Protein AF-A0A507WGJ6-F1 (afdb_monomer_lite)

Secondary structure (DSSP, 8-state):
--EEEEEESS--TTS---GGGTTS-EEEEEE-PPPP---------HHHHHHHHTTTSPPPS-TT---PPPP--PPPP----

Structure (mmCIF, N/CA/C/O backbone):
data_AF-A0A507WGJ6-F1
#
_entry.id   AF-A0A507WGJ6-F1
#
loop_
_atom_site.group_PDB
_atom_site.id
_atom_site.type_symbol
_atom_site.label_atom_id
_atom_site.label_alt_id
_atom_site.label_comp_id
_atom_site.label_asym_id
_atom_site.label_entity_id
_atom_site.label_seq_id
_atom_site.pdbx_PDB_ins_code
_atom_site.Cartn_x
_atom_site.Cartn_y
_atom_site.Cartn_z
_atom_site.occupancy
_atom_site.B_iso_or_equiv
_atom_site.auth_seq_id
_atom_site.auth_comp_id
_atom_site.auth_asym_id
_atom_site.auth_atom_id
_atom_site.pdbx_PDB_model_num
ATOM 1 N N . MET A 1 1 ? 21.269 3.990 11.311 1.00 60.19 1 MET A N 1
ATOM 2 C CA . MET A 1 1 ? 19.929 3.825 11.909 1.00 60.19 1 MET A CA 1
ATOM 3 C C . MET A 1 1 ? 19.165 5.142 11.791 1.00 60.19 1 MET A C 1
ATOM 5 O O . MET A 1 1 ? 19.526 6.103 12.458 1.00 60.19 1 MET A O 1
ATOM 9 N N . TYR A 1 2 ? 18.190 5.218 10.882 1.00 67.81 2 TYR A N 1
ATOM 10 C CA . TYR A 1 2 ? 17.314 6.381 10.691 1.00 67.81 2 TYR A CA 1
ATOM 11 C C . TYR A 1 2 ? 15.915 6.010 11.186 1.00 67.81 2 TYR A C 1
ATOM 13 O O . TYR A 1 2 ? 15.415 4.935 10.846 1.00 67.81 2 TYR A O 1
ATOM 21 N N . ALA A 1 3 ? 15.308 6.868 12.004 1.00 74.56 3 ALA A N 1
ATOM 22 C CA . ALA A 1 3 ? 13.959 6.660 12.512 1.00 74.56 3 ALA A CA 1
ATOM 23 C C . ALA A 1 3 ? 13.128 7.933 12.338 1.00 74.56 3 ALA A C 1
ATOM 25 O O . ALA A 1 3 ? 13.566 9.019 12.720 1.00 74.56 3 ALA A O 1
ATOM 26 N N . HIS A 1 4 ? 11.928 7.796 11.773 1.00 81.06 4 HIS A N 1
ATOM 27 C CA . HIS A 1 4 ? 10.972 8.890 11.633 1.00 81.06 4 HIS A CA 1
ATOM 28 C C . HIS A 1 4 ? 9.879 8.743 12.691 1.00 81.06 4 HIS A C 1
ATOM 30 O O . HIS A 1 4 ? 9.187 7.729 12.747 1.00 81.06 4 HIS A O 1
ATOM 36 N N . ARG A 1 5 ? 9.680 9.787 13.499 1.00 84.56 5 ARG A N 1
ATOM 37 C CA . ARG A 1 5 ? 8.618 9.863 14.510 1.00 84.56 5 ARG A CA 1
ATOM 38 C C . ARG A 1 5 ? 7.459 10.714 14.006 1.00 84.56 5 ARG A C 1
ATOM 40 O O . ARG A 1 5 ? 7.686 11.831 13.549 1.00 84.56 5 ARG A O 1
ATOM 47 N N . GLN A 1 6 ? 6.233 10.218 14.116 1.00 83.25 6 GLN A N 1
ATOM 48 C CA . GLN A 1 6 ? 5.029 10.966 13.767 1.00 83.25 6 GLN A CA 1
ATOM 49 C C . GLN A 1 6 ? 3.941 10.753 14.818 1.00 83.25 6 GLN A C 1
ATOM 51 O O . GLN A 1 6 ? 3.716 9.637 15.279 1.00 83.25 6 GLN A O 1
ATOM 56 N N . ILE A 1 7 ? 3.281 11.839 15.216 1.00 85.50 7 ILE A N 1
ATOM 57 C CA . ILE A 1 7 ? 2.198 11.821 16.200 1.00 85.50 7 ILE A CA 1
ATOM 58 C C . ILE A 1 7 ? 0.899 12.106 15.461 1.00 85.50 7 ILE A C 1
ATOM 60 O O . ILE A 1 7 ? 0.804 13.108 14.754 1.00 85.50 7 ILE A O 1
ATOM 64 N N . TYR A 1 8 ? -0.087 11.242 15.657 1.00 82.75 8 TYR A N 1
ATOM 65 C CA . TYR A 1 8 ? -1.424 11.394 15.106 1.00 82.75 8 TYR A CA 1
ATOM 66 C C . TYR A 1 8 ? -2.411 11.646 16.240 1.00 82.75 8 TYR A C 1
ATOM 68 O O . TYR A 1 8 ? -2.467 10.867 17.190 1.00 82.75 8 TYR A O 1
ATOM 76 N N . ASP A 1 9 ? -3.200 12.715 16.134 1.00 82.12 9 ASP A N 1
ATOM 77 C CA . ASP A 1 9 ? -4.328 12.949 17.046 1.00 82.12 9 ASP A CA 1
ATOM 78 C C . ASP A 1 9 ? -5.517 12.039 16.702 1.00 82.12 9 ASP A C 1
ATOM 80 O O . ASP A 1 9 ? -6.248 11.615 17.591 1.00 82.12 9 ASP A O 1
ATOM 84 N N . HIS A 1 10 ? -5.670 11.710 15.413 1.00 80.56 10 HIS A N 1
ATOM 85 C CA . HIS A 1 10 ? -6.636 10.748 14.883 1.00 80.56 10 HIS A CA 1
ATOM 86 C C . HIS A 1 10 ? -5.914 9.841 13.889 1.00 80.56 10 HIS A C 1
ATOM 88 O O . HIS A 1 10 ? -5.280 10.328 12.947 1.00 80.56 10 HIS A O 1
ATOM 94 N N . VAL A 1 11 ? -5.973 8.532 14.111 1.00 77.56 11 VAL A N 1
ATOM 95 C CA . VAL A 1 11 ? -5.212 7.567 13.318 1.00 77.56 11 VAL A CA 1
ATOM 96 C C . VAL A 1 11 ? -5.927 7.300 11.993 1.00 77.56 11 VAL A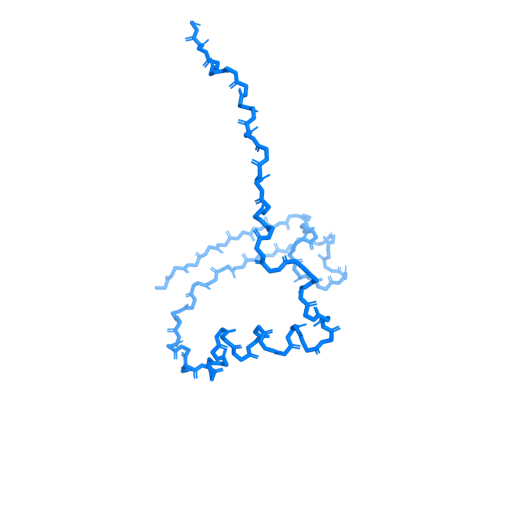 C 1
ATOM 98 O O . VAL A 1 11 ? -7.132 7.063 11.973 1.00 77.56 11 VAL A O 1
ATOM 101 N N . GLN A 1 12 ? -5.190 7.344 10.881 1.00 75.06 12 GLN A N 1
ATOM 102 C CA . GLN A 1 12 ? -5.721 6.961 9.571 1.00 75.06 12 GLN A CA 1
ATOM 103 C C . GLN A 1 12 ? -5.977 5.450 9.522 1.00 75.06 12 GLN A C 1
ATOM 105 O O . GLN A 1 12 ? -5.192 4.681 10.070 1.00 75.06 12 GLN A O 1
ATOM 110 N N . ASP A 1 13 ? -7.010 5.010 8.798 1.00 75.88 13 ASP A N 1
ATOM 111 C CA . ASP A 1 13 ? -7.360 3.581 8.676 1.00 75.88 13 ASP A CA 1
ATOM 112 C C . ASP A 1 13 ? -6.235 2.712 8.078 1.00 75.88 13 ASP A C 1
ATOM 114 O O . ASP A 1 13 ? -6.235 1.493 8.233 1.00 75.88 13 ASP A O 1
ATOM 118 N N . SER A 1 14 ? -5.264 3.334 7.402 1.00 79.00 14 SER A N 1
ATOM 119 C CA . SER A 1 14 ? -4.069 2.683 6.861 1.00 79.00 14 SER A CA 1
ATOM 120 C C . SER A 1 14 ? -3.062 2.253 7.931 1.00 79.00 14 SER A C 1
ATOM 122 O O . SER A 1 14 ? -2.226 1.392 7.659 1.00 79.00 14 SER A O 1
ATOM 124 N N . VAL A 1 15 ? -3.111 2.837 9.132 1.00 79.81 15 VAL A N 1
ATOM 125 C CA . VAL A 1 15 ? -2.195 2.508 10.224 1.00 79.81 15 VAL A CA 1
ATOM 126 C C . VAL A 1 15 ? -2.850 1.437 11.101 1.00 79.81 15 VAL A C 1
ATOM 128 O O . VAL A 1 15 ? -3.871 1.706 11.740 1.00 79.81 15 VAL A O 1
ATOM 131 N N . PRO A 1 16 ? -2.280 0.221 11.172 1.00 80.75 16 PRO A N 1
ATOM 132 C CA . PRO A 1 16 ? -2.854 -0.849 11.969 1.00 80.75 16 PRO A CA 1
ATOM 133 C C . PRO A 1 16 ? -2.693 -0.525 13.456 1.00 80.75 16 PRO A C 1
ATOM 135 O O . PRO A 1 16 ? -1.614 -0.659 14.030 1.00 80.75 16 PRO A O 1
ATOM 138 N N . VAL A 1 17 ? -3.785 -0.1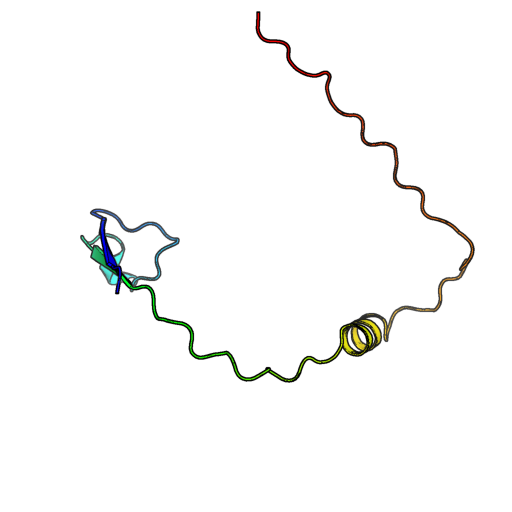05 14.086 1.00 81.88 17 VAL A N 1
ATOM 139 C CA . VAL A 1 17 ? -3.875 0.096 15.535 1.00 81.88 17 VAL A CA 1
ATOM 140 C C . VAL A 1 17 ? -5.055 -0.695 16.099 1.00 81.88 17 VAL A C 1
ATOM 142 O O . VAL A 1 17 ? -6.054 -0.894 15.397 1.00 81.88 17 VAL A O 1
ATOM 145 N N . PRO A 1 18 ? -4.984 -1.147 17.363 1.00 85.38 18 PRO A N 1
ATOM 146 C CA . PRO A 1 18 ? -6.137 -1.716 18.050 1.00 85.38 18 PRO A CA 1
ATOM 147 C C . PRO A 1 18 ? -7.348 -0.778 17.975 1.00 85.38 18 PRO A C 1
ATOM 149 O O . PRO A 1 18 ? -7.200 0.441 18.059 1.00 85.38 18 PRO A O 1
ATOM 152 N N . GLU A 1 19 ? -8.555 -1.334 17.848 1.00 81.94 19 GLU A N 1
ATOM 153 C CA . GLU A 1 19 ? -9.790 -0.555 17.640 1.00 81.94 19 GLU A CA 1
ATOM 154 C C . GLU A 1 19 ? -10.002 0.511 18.725 1.00 81.94 19 GLU A C 1
ATOM 156 O O . GLU A 1 19 ? -10.362 1.653 18.443 1.00 81.94 19 GLU A O 1
ATOM 161 N N . GLN A 1 20 ? -9.654 0.165 19.962 1.00 82.81 20 GLN A N 1
ATOM 162 C CA . GLN A 1 20 ? -9.731 1.037 21.133 1.00 82.81 20 GLN A CA 1
ATOM 163 C C . GLN A 1 20 ? -8.846 2.293 21.012 1.00 82.81 20 GLN A C 1
ATOM 165 O O . GLN A 1 20 ? -9.107 3.288 21.686 1.00 82.81 20 GLN A O 1
ATOM 170 N N . MET A 1 21 ? -7.811 2.261 20.165 1.00 81.25 21 MET A N 1
ATOM 171 C CA . MET A 1 21 ? -6.808 3.318 20.001 1.00 81.25 21 MET A CA 1
ATOM 172 C C . MET A 1 21 ? -7.019 4.188 18.754 1.00 81.25 21 MET A C 1
ATOM 174 O O . MET A 1 21 ? -6.303 5.170 18.591 1.00 81.25 21 MET A O 1
ATOM 178 N N . ARG A 1 22 ? -8.001 3.886 17.891 1.00 78.44 22 ARG A N 1
ATOM 179 C CA . ARG A 1 22 ? -8.235 4.645 16.641 1.00 78.44 22 ARG A CA 1
ATOM 180 C C . ARG A 1 22 ? -8.537 6.129 16.871 1.00 78.44 22 ARG A C 1
ATOM 182 O O . ARG A 1 22 ? -8.104 6.977 16.097 1.00 78.44 22 ARG A O 1
ATOM 189 N N . HIS A 1 23 ? -9.253 6.433 17.953 1.00 81.00 23 HIS A N 1
ATOM 190 C CA . HIS A 1 23 ? -9.650 7.793 18.344 1.00 81.00 23 HIS A CA 1
ATOM 191 C C . HIS A 1 23 ? -8.771 8.378 19.455 1.00 81.00 23 HIS A C 1
ATOM 193 O O . HIS A 1 23 ? -9.161 9.337 20.119 1.00 81.00 23 HIS A O 1
ATOM 199 N N . GLN A 1 24 ? -7.627 7.754 19.724 1.00 79.38 24 GLN A N 1
ATOM 200 C CA . GLN A 1 24 ? -6.686 8.218 20.730 1.00 79.38 24 GLN A CA 1
ATOM 201 C C . GLN A 1 24 ? -5.437 8.749 20.044 1.00 79.38 24 GLN A C 1
ATOM 203 O O . GLN A 1 24 ? -5.107 8.372 18.922 1.00 79.38 24 GLN A O 1
ATOM 208 N N . ARG A 1 25 ? -4.720 9.618 20.750 1.00 82.19 25 ARG A N 1
ATOM 209 C CA . ARG A 1 25 ? -3.440 10.123 20.277 1.00 82.19 25 ARG A CA 1
ATOM 210 C C . ARG A 1 25 ? -2.429 8.977 20.240 1.00 82.19 25 ARG A C 1
ATOM 212 O O . ARG A 1 25 ? -2.121 8.401 21.283 1.00 82.19 25 ARG A O 1
ATOM 219 N N . VAL A 1 26 ? -1.898 8.673 19.058 1.00 82.81 26 VAL A N 1
ATOM 220 C CA . VAL A 1 26 ? -0.934 7.584 18.845 1.00 82.81 26 VAL A CA 1
ATOM 221 C C . VAL A 1 26 ? 0.384 8.138 18.323 1.00 82.81 26 VAL A C 1
ATOM 223 O O . VAL A 1 26 ? 0.427 8.987 17.431 1.00 82.81 26 VAL A O 1
ATOM 226 N N . GLU A 1 27 ? 1.478 7.640 18.890 1.00 84.81 27 GLU A N 1
ATOM 227 C CA . GLU A 1 27 ? 2.832 7.888 18.411 1.00 84.81 27 GLU A CA 1
ATOM 228 C C . GLU A 1 27 ? 3.302 6.702 17.568 1.00 84.81 27 GLU A C 1
ATOM 230 O O . GLU A 1 27 ? 3.322 5.566 18.038 1.00 84.81 27 GLU A O 1
ATOM 235 N N . VAL A 1 28 ? 3.684 6.975 16.321 1.00 82.06 28 VAL A N 1
ATOM 236 C CA . VAL A 1 28 ? 4.189 5.980 15.373 1.00 82.06 28 VAL A CA 1
ATOM 237 C C . VAL A 1 28 ? 5.657 6.277 15.088 1.00 82.06 28 VAL A C 1
ATOM 239 O O . VAL A 1 28 ? 6.021 7.404 14.739 1.00 82.06 28 VAL A O 1
ATOM 242 N N . ILE A 1 29 ? 6.506 5.262 15.241 1.00 84.12 29 ILE A N 1
ATOM 243 C CA . ILE A 1 29 ? 7.942 5.349 14.970 1.00 84.12 29 ILE A CA 1
ATOM 244 C C . ILE A 1 29 ? 8.269 4.371 13.845 1.00 84.12 29 ILE A C 1
ATOM 246 O O . ILE A 1 29 ? 8.178 3.158 14.017 1.00 84.12 29 ILE A O 1
ATOM 250 N N . PHE A 1 30 ? 8.670 4.907 12.698 1.00 81.12 30 PHE A N 1
ATOM 251 C CA . PHE A 1 30 ? 9.151 4.120 11.571 1.00 81.12 30 PHE A CA 1
ATOM 252 C C . PHE A 1 30 ? 10.654 3.929 11.720 1.00 81.12 30 PHE A C 1
ATOM 254 O O . PHE A 1 30 ? 11.402 4.906 11.698 1.00 81.12 30 PHE A O 1
ATOM 261 N N . MET A 1 31 ? 11.095 2.684 11.877 1.00 80.81 31 MET A N 1
ATOM 262 C CA . MET A 1 31 ? 12.512 2.331 11.919 1.00 80.81 31 MET A CA 1
ATOM 263 C C . MET A 1 31 ? 12.868 1.579 10.646 1.00 80.81 31 MET A C 1
ATOM 265 O O . MET A 1 31 ? 12.229 0.582 10.317 1.00 80.81 31 MET A O 1
ATOM 269 N N . VAL A 1 32 ? 13.891 2.057 9.940 1.00 75.06 32 VAL A N 1
ATOM 270 C CA . VAL A 1 32 ? 14.480 1.299 8.836 1.00 75.06 32 VAL A CA 1
ATOM 271 C C . VAL A 1 32 ? 15.303 0.176 9.458 1.00 75.06 32 VAL A C 1
ATOM 273 O O . VAL A 1 32 ? 16.307 0.444 10.121 1.00 75.06 32 VAL A O 1
ATOM 276 N N . LEU A 1 33 ? 14.830 -1.058 9.306 1.00 77.69 33 LEU A N 1
ATOM 277 C CA . LEU A 1 33 ? 15.606 -2.252 9.614 1.00 77.69 33 LEU A CA 1
ATOM 278 C C . LEU A 1 33 ? 16.487 -2.536 8.399 1.00 77.69 33 LEU A C 1
ATOM 280 O O . LEU A 1 33 ? 15.982 -2.561 7.277 1.00 77.69 33 LEU A O 1
ATOM 284 N N . ASP A 1 34 ? 17.789 -2.707 8.616 1.00 72.81 34 ASP A N 1
ATOM 285 C CA . ASP A 1 34 ? 18.674 -3.209 7.568 1.00 72.81 34 ASP A CA 1
ATOM 286 C C . ASP A 1 34 ? 18.172 -4.614 7.194 1.00 72.81 34 ASP A C 1
ATOM 288 O O . ASP A 1 34 ? 18.047 -5.476 8.067 1.00 72.81 34 ASP A O 1
ATOM 292 N N . GLU A 1 35 ? 17.790 -4.823 5.931 1.00 64.06 35 GLU A N 1
ATOM 293 C CA . GLU A 1 35 ? 17.304 -6.123 5.461 1.00 64.06 35 GLU A CA 1
ATOM 294 C C . GLU A 1 35 ? 18.399 -7.176 5.685 1.00 64.06 35 GLU A C 1
ATOM 296 O O . GLU A 1 35 ? 19.473 -7.115 5.081 1.00 64.06 35 GLU A O 1
ATOM 301 N N . GLU A 1 36 ? 18.131 -8.179 6.527 1.00 63.53 36 GLU A N 1
ATOM 302 C CA . GLU A 1 36 ? 18.837 -9.450 6.394 1.00 63.53 36 GLU A CA 1
ATOM 303 C C . GLU A 1 36 ? 18.591 -9.945 4.962 1.00 63.53 36 GLU A C 1
ATOM 305 O O . GLU A 1 36 ? 17.438 -9.923 4.513 1.00 63.53 36 GLU A O 1
ATOM 310 N N . PRO A 1 37 ? 19.632 -10.357 4.210 1.00 56.44 37 PRO A N 1
ATOM 311 C CA . PRO A 1 37 ? 19.448 -10.806 2.842 1.00 56.44 37 PRO A CA 1
ATOM 312 C C . PRO A 1 37 ? 18.476 -11.974 2.880 1.00 56.44 37 PRO A C 1
ATOM 314 O O . PRO A 1 37 ? 18.787 -13.033 3.427 1.00 56.44 37 PRO A O 1
ATOM 317 N N . ILE A 1 38 ? 17.285 -11.746 2.330 1.00 58.72 38 ILE A N 1
ATOM 318 C CA . ILE A 1 38 ? 16.203 -12.715 2.249 1.00 58.72 38 ILE A CA 1
ATOM 319 C C . ILE A 1 38 ? 16.802 -13.925 1.538 1.00 58.72 38 ILE A C 1
ATOM 321 O O . ILE A 1 38 ? 17.015 -13.895 0.324 1.00 58.72 38 ILE A O 1
ATOM 325 N N . SER A 1 39 ? 17.175 -14.961 2.294 1.00 52.72 39 SER A N 1
ATOM 326 C CA . SER A 1 39 ? 17.731 -16.181 1.725 1.00 52.72 39 SER A CA 1
ATOM 327 C C . SER A 1 39 ? 16.722 -16.664 0.698 1.00 52.72 39 SER A C 1
ATOM 329 O O . SER A 1 39 ? 15.573 -16.908 1.074 1.00 52.72 39 SER A O 1
ATOM 331 N N . ALA A 1 40 ? 17.144 -16.699 -0.569 1.00 55.09 40 ALA A N 1
ATOM 332 C CA . ALA A 1 40 ? 16.339 -16.982 -1.746 1.00 55.09 40 ALA A CA 1
ATOM 333 C C . ALA A 1 40 ? 15.177 -17.926 -1.417 1.00 55.09 40 ALA A C 1
ATOM 335 O O . ALA A 1 40 ? 15.346 -19.142 -1.320 1.00 55.09 40 ALA A O 1
ATOM 336 N N . GLN A 1 41 ? 13.993 -17.349 -1.200 1.00 57.16 41 GLN A N 1
ATOM 337 C CA . GLN A 1 41 ? 12.775 -18.130 -1.109 1.00 57.16 41 GLN A CA 1
ATOM 338 C C . GLN A 1 41 ? 12.651 -18.828 -2.453 1.00 57.16 41 GLN A C 1
ATOM 340 O O . GLN A 1 41 ? 12.639 -18.136 -3.469 1.00 57.16 41 GLN A O 1
ATOM 345 N N . ASN A 1 42 ? 12.644 -20.166 -2.441 1.00 59.28 42 ASN A N 1
ATOM 346 C CA . ASN A 1 42 ? 12.507 -21.037 -3.607 1.00 59.28 42 ASN A CA 1
ATOM 347 C C . ASN A 1 42 ? 11.668 -20.362 -4.692 1.00 59.28 42 ASN A C 1
ATOM 349 O O . ASN A 1 42 ? 10.434 -20.362 -4.635 1.00 59.28 42 ASN A O 1
ATOM 353 N N . THR A 1 43 ? 12.351 -19.760 -5.663 1.00 61.16 43 THR A N 1
ATOM 354 C CA . THR A 1 43 ? 11.718 -19.097 -6.787 1.00 61.16 43 THR A CA 1
ATOM 355 C C . THR A 1 43 ? 11.145 -20.215 -7.632 1.00 61.16 43 THR A C 1
ATOM 357 O O . THR A 1 43 ? 11.810 -20.803 -8.481 1.00 61.16 43 THR A O 1
ATOM 360 N N . THR A 1 44 ? 9.892 -20.571 -7.354 1.00 63.44 44 THR A N 1
ATOM 361 C CA . THR A 1 44 ? 9.099 -21.357 -8.289 1.00 63.44 44 THR A CA 1
ATOM 362 C C . THR A 1 44 ? 9.126 -20.559 -9.580 1.00 63.44 44 THR A C 1
ATOM 364 O O . THR A 1 44 ? 8.548 -19.470 -9.637 1.00 63.44 44 THR A O 1
ATOM 367 N N . GLY A 1 45 ? 9.909 -21.038 -10.552 1.00 72.75 45 GLY A N 1
ATOM 368 C CA . GLY A 1 45 ? 10.205 -20.292 -11.766 1.00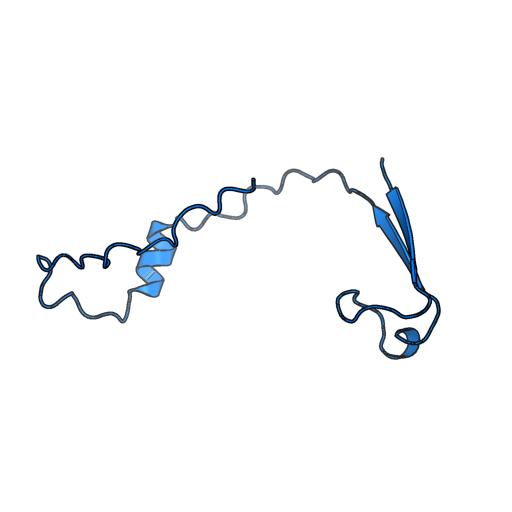 72.75 45 GLY A CA 1
ATOM 369 C C . GLY A 1 45 ? 8.910 -19.834 -12.421 1.00 72.75 45 GLY A C 1
ATOM 370 O O . GLY A 1 45 ? 7.903 -20.543 -12.367 1.00 72.75 45 GLY A O 1
ATOM 371 N N . LEU A 1 46 ? 8.932 -18.650 -13.034 1.00 71.44 46 LEU A N 1
ATOM 372 C CA . LEU A 1 46 ? 7.761 -18.053 -13.682 1.00 71.44 46 LEU A CA 1
ATOM 373 C C . LEU A 1 46 ? 7.035 -19.058 -14.598 1.00 71.44 46 LEU A C 1
ATOM 375 O O . LEU A 1 46 ? 5.810 -19.117 -14.599 1.00 71.44 46 LEU A O 1
ATOM 379 N N . GLY A 1 47 ? 7.789 -19.919 -15.294 1.00 71.12 47 GLY A N 1
ATOM 380 C CA . GLY A 1 47 ? 7.240 -20.995 -16.122 1.00 71.12 47 GLY A CA 1
ATOM 381 C C . GLY A 1 47 ? 6.383 -22.009 -15.354 1.00 71.12 47 GLY A C 1
ATOM 382 O O . GLY A 1 47 ? 5.314 -22.379 -15.826 1.00 71.12 47 GLY A O 1
ATOM 383 N N . THR A 1 48 ? 6.791 -22.412 -14.149 1.00 77.56 48 THR A N 1
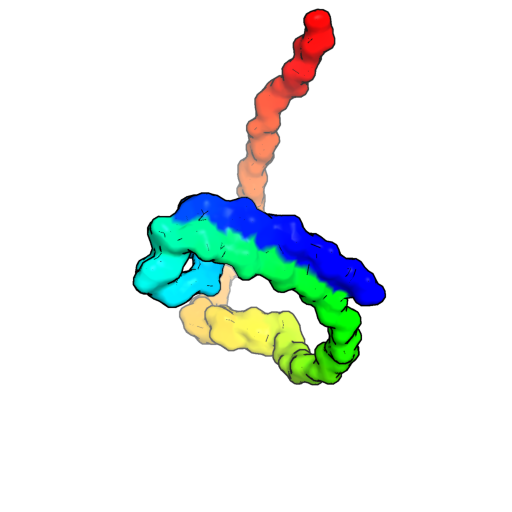ATOM 384 C CA . THR A 1 48 ? 6.023 -23.342 -13.304 1.00 77.56 48 THR A CA 1
ATOM 385 C C . THR A 1 48 ? 4.742 -22.694 -12.774 1.00 77.56 48 THR A C 1
ATOM 387 O O . THR A 1 48 ? 3.709 -23.354 -12.695 1.00 77.56 48 THR A O 1
ATOM 390 N N . GLN A 1 49 ? 4.775 -21.398 -12.448 1.00 71.12 49 GLN A N 1
ATOM 391 C CA . GLN A 1 49 ? 3.573 -20.672 -12.018 1.00 71.12 49 GLN A CA 1
ATOM 392 C C . GLN A 1 49 ? 2.565 -20.530 -13.162 1.00 71.12 49 GLN A C 1
ATOM 394 O O . GLN A 1 49 ? 1.383 -20.815 -12.975 1.00 71.12 49 GLN A O 1
ATOM 399 N N . MET A 1 50 ? 3.041 -20.170 -14.357 1.00 74.56 50 MET A N 1
ATOM 400 C CA . MET A 1 50 ? 2.195 -20.064 -15.545 1.00 74.56 50 MET A CA 1
ATOM 401 C C . MET A 1 50 ? 1.596 -21.425 -15.921 1.00 74.56 50 MET A C 1
ATOM 403 O O . MET A 1 50 ? 0.393 -21.521 -16.136 1.00 74.56 50 MET A O 1
ATOM 407 N N . ALA A 1 51 ? 2.384 -22.504 -15.902 1.00 74.38 51 ALA A N 1
ATOM 408 C CA . ALA A 1 51 ? 1.881 -23.849 -16.192 1.00 74.38 51 ALA A CA 1
ATOM 409 C C . ALA A 1 51 ? 0.738 -24.285 -15.253 1.00 74.38 51 ALA A C 1
ATOM 411 O O . ALA A 1 51 ? -0.203 -24.940 -15.694 1.00 74.38 51 ALA A O 1
ATOM 412 N N . ASN A 1 52 ? 0.789 -23.898 -13.974 1.00 76.69 52 ASN A N 1
ATOM 413 C CA . ASN A 1 52 ? -0.293 -24.177 -13.029 1.00 76.69 52 ASN A CA 1
ATOM 414 C C . ASN A 1 52 ? -1.535 -23.316 -13.288 1.00 76.69 52 ASN A C 1
ATOM 416 O O . ASN A 1 52 ? -2.650 -23.811 -13.156 1.00 76.69 52 ASN A O 1
ATOM 420 N N . PHE A 1 53 ? -1.353 -22.047 -13.657 1.00 75.62 53 PHE A N 1
ATOM 421 C CA . PHE A 1 53 ? -2.458 -21.126 -13.928 1.00 75.62 53 PHE A CA 1
ATOM 422 C C . PHE A 1 53 ? -3.256 -21.523 -15.180 1.00 75.62 53 PHE A C 1
ATOM 424 O O . PHE A 1 53 ? -4.482 -21.488 -15.174 1.00 75.62 53 PHE A O 1
ATOM 431 N N . PHE A 1 54 ? -2.567 -21.955 -16.239 1.00 76.00 54 PHE A N 1
ATOM 432 C CA . PHE A 1 54 ? -3.185 -22.339 -17.514 1.00 76.00 54 PHE A CA 1
ATOM 433 C C . PHE A 1 54 ? -3.598 -23.818 -17.585 1.00 76.00 54 PHE A C 1
ATOM 435 O O . PHE A 1 54 ? -3.925 -24.304 -18.665 1.00 76.00 54 PHE A O 1
ATOM 442 N N . ARG A 1 55 ? -3.613 -24.546 -16.459 1.00 74.06 55 ARG A N 1
ATOM 443 C CA . ARG A 1 55 ? -3.920 -25.988 -16.435 1.00 74.06 55 ARG A CA 1
ATOM 444 C C . ARG A 1 55 ? -5.313 -26.321 -16.974 1.00 74.06 55 ARG A C 1
ATOM 446 O O . ARG A 1 55 ? -5.467 -27.331 -17.653 1.00 74.06 55 ARG A O 1
ATOM 453 N N . ASP A 1 56 ? -6.291 -25.468 -16.682 1.00 78.69 56 ASP A N 1
ATOM 454 C CA . ASP A 1 56 ? -7.697 -25.675 -17.048 1.00 78.69 56 ASP A CA 1
ATOM 455 C C . ASP A 1 56 ? -8.108 -24.881 -18.299 1.00 78.69 56 ASP A C 1
ATOM 457 O O . ASP A 1 56 ? -9.281 -24.859 -18.674 1.00 78.69 56 ASP A O 1
ATOM 461 N N . ILE A 1 57 ? -7.154 -24.207 -18.952 1.00 72.31 57 ILE A N 1
ATOM 462 C CA . ILE A 1 57 ? -7.426 -23.402 -20.139 1.00 72.31 57 ILE A CA 1
ATOM 463 C C . ILE A 1 57 ? -7.294 -24.311 -21.368 1.00 72.31 57 ILE A C 1
ATOM 465 O O . ILE A 1 57 ? -6.214 -24.857 -21.611 1.00 72.31 57 ILE A O 1
ATOM 469 N N . PRO A 1 58 ? -8.379 -24.518 -22.140 1.00 71.38 58 PRO A N 1
ATOM 470 C CA . PRO A 1 58 ? -8.315 -25.328 -23.345 1.00 71.38 58 PRO A CA 1
ATOM 471 C C . PRO A 1 58 ? -7.325 -24.704 -24.338 1.00 71.38 58 PRO A C 1
ATOM 473 O O . PRO A 1 58 ? -7.168 -23.479 -24.361 1.00 71.38 58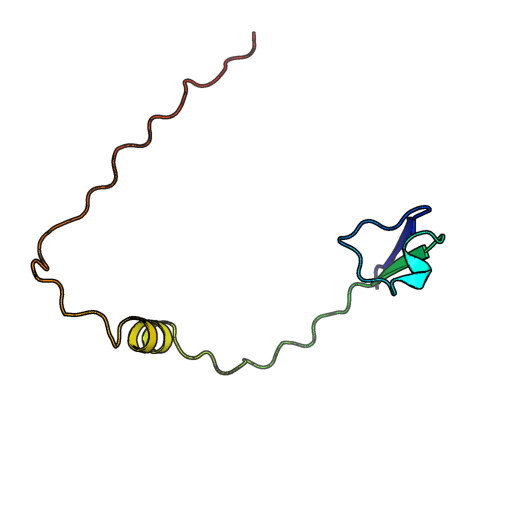 PRO A O 1
ATOM 476 N N . PRO A 1 59 ? -6.651 -25.522 -25.165 1.00 72.06 59 PRO A N 1
ATOM 477 C CA . PRO A 1 59 ? -5.742 -25.006 -26.177 1.00 72.06 59 PRO A CA 1
ATOM 478 C C . PRO A 1 59 ? -6.473 -23.999 -27.067 1.00 72.06 59 PRO A C 1
ATOM 480 O O . PRO A 1 59 ? -7.642 -24.200 -27.410 1.00 72.06 59 PRO A O 1
ATOM 483 N N . ALA A 1 60 ? -5.781 -22.915 -27.421 1.00 68.88 60 ALA A N 1
ATOM 484 C CA . ALA A 1 60 ? -6.336 -21.880 -28.280 1.00 68.88 60 ALA A CA 1
ATOM 485 C C . ALA A 1 60 ? -6.866 -22.515 -29.574 1.00 68.88 60 ALA A C 1
ATOM 487 O O . ALA A 1 60 ? -6.152 -23.257 -30.250 1.00 68.88 60 ALA A O 1
ATOM 488 N N . THR A 1 61 ? -8.123 -22.231 -29.914 1.00 69.88 61 THR A N 1
ATOM 489 C CA . THR A 1 61 ? -8.754 -22.733 -31.143 1.00 69.88 61 THR A CA 1
ATOM 490 C C . THR A 1 61 ? -8.134 -22.119 -32.397 1.00 69.88 61 THR A C 1
ATOM 492 O O . THR A 1 61 ? -8.171 -22.738 -33.458 1.00 69.88 61 THR A O 1
ATOM 495 N N . HIS A 1 62 ? -7.518 -20.941 -32.257 1.00 71.06 62 HIS A N 1
ATOM 496 C CA . HIS A 1 62 ? -6.821 -20.214 -33.313 1.00 71.06 62 HIS A CA 1
ATOM 497 C C . HIS A 1 62 ? -5.468 -19.703 -32.786 1.00 71.06 62 HIS A C 1
ATOM 499 O O . HIS A 1 62 ? -5.386 -18.587 -32.280 1.00 71.06 62 HIS A O 1
ATOM 505 N N . PRO A 1 63 ? -4.398 -20.517 -32.837 1.00 68.50 63 PRO A N 1
ATOM 506 C CA . PRO A 1 63 ? -3.080 -20.117 -32.333 1.00 68.50 63 PRO A CA 1
ATOM 507 C C . PRO A 1 63 ? -2.427 -18.993 -33.155 1.00 68.50 63 PRO A C 1
ATOM 509 O O . PRO A 1 63 ? -1.522 -18.333 -32.654 1.00 68.50 63 PRO A O 1
ATOM 512 N N . ASP A 1 64 ? -2.896 -18.776 -34.386 1.00 76.56 64 ASP A N 1
ATOM 513 C CA . ASP A 1 64 ? -2.361 -17.782 -35.324 1.00 76.56 64 ASP A CA 1
ATOM 514 C C . ASP A 1 64 ? -3.124 -16.443 -35.289 1.00 76.56 64 ASP A C 1
ATOM 516 O O . ASP A 1 64 ? -2.786 -15.514 -36.023 1.00 76.56 64 ASP A O 1
ATOM 520 N N . GLU A 1 65 ? -4.173 -16.327 -34.469 1.00 74.06 65 GLU A N 1
ATOM 521 C CA . GLU A 1 65 ? -4.919 -15.076 -34.319 1.00 74.06 65 GLU A CA 1
ATOM 522 C C . GLU A 1 65 ? -4.165 -14.118 -33.388 1.00 74.06 65 GLU A C 1
ATOM 524 O O . GLU A 1 65 ? -4.130 -14.280 -32.168 1.00 74.06 65 GLU A O 1
ATOM 529 N N . GLU A 1 66 ? -3.547 -13.094 -33.976 1.00 70.94 66 GLU A N 1
ATOM 530 C CA . GLU A 1 66 ? -2.872 -12.033 -33.234 1.00 70.94 66 GLU A CA 1
ATOM 531 C C . GLU A 1 66 ? -3.894 -11.019 -32.697 1.00 70.94 66 GLU A C 1
ATOM 533 O O . GLU A 1 66 ? -4.613 -10.356 -33.448 1.00 70.94 66 GLU A O 1
ATOM 538 N N . PHE A 1 67 ? -3.950 -10.866 -31.374 1.00 74.81 67 PHE A N 1
ATOM 539 C CA . PHE A 1 67 ? -4.750 -9.825 -30.736 1.00 74.81 67 PHE A CA 1
ATOM 540 C C . PHE A 1 67 ? -4.030 -8.473 -30.828 1.00 74.81 67 PHE A C 1
ATOM 542 O O . PHE A 1 67 ? -3.101 -8.192 -30.070 1.00 74.81 67 PHE A O 1
ATOM 549 N N . THR A 1 68 ? -4.472 -7.605 -31.738 1.00 76.50 68 THR A N 1
ATOM 550 C CA . THR A 1 68 ? -3.953 -6.236 -31.841 1.00 76.50 68 THR A CA 1
ATOM 551 C C . THR A 1 68 ? -4.653 -5.323 -30.840 1.00 76.50 68 THR A C 1
ATOM 553 O O . THR A 1 68 ? -5.865 -5.105 -30.928 1.00 76.50 68 THR A O 1
ATOM 556 N N . LEU A 1 69 ? -3.894 -4.741 -29.910 1.00 76.06 69 LEU A N 1
ATOM 557 C CA . LEU A 1 69 ? -4.415 -3.687 -29.040 1.00 76.06 69 LEU A CA 1
ATOM 558 C C . LEU A 1 69 ? -4.783 -2.452 -29.880 1.00 76.06 69 LEU A C 1
ATOM 560 O O . LEU A 1 69 ? -3.992 -2.047 -30.737 1.00 76.06 69 LEU A O 1
ATOM 564 N N . PRO A 1 70 ? -5.942 -1.814 -29.637 1.00 79.12 70 PRO A N 1
ATOM 565 C CA . PRO A 1 70 ? -6.268 -0.558 -30.296 1.00 79.12 70 PRO A CA 1
ATOM 566 C C . PRO A 1 70 ? -5.232 0.507 -29.919 1.00 79.12 70 PRO A C 1
ATOM 568 O O . PRO A 1 70 ? -4.769 0.566 -28.775 1.00 79.12 70 PRO A O 1
ATOM 571 N N . ALA A 1 71 ? -4.864 1.357 -30.881 1.00 79.94 71 ALA A N 1
ATOM 572 C CA . ALA A 1 71 ? -3.956 2.467 -30.629 1.00 79.94 71 ALA A CA 1
ATOM 573 C C . ALA A 1 71 ? -4.515 3.344 -29.500 1.00 79.94 71 ALA A C 1
ATOM 575 O O . ALA A 1 71 ? -5.670 3.769 -29.535 1.00 79.94 71 ALA A O 1
ATOM 576 N N . LYS A 1 72 ? -3.696 3.594 -28.476 1.00 79.62 72 LYS A N 1
ATOM 577 C CA . LYS A 1 72 ? -4.083 4.446 -27.355 1.00 79.62 72 LYS A CA 1
ATOM 578 C C . LYS A 1 72 ? -4.155 5.889 -27.845 1.00 79.62 72 LYS A C 1
ATOM 580 O O . LYS A 1 72 ? -3.131 6.481 -28.177 1.00 79.62 72 LYS A O 1
ATOM 585 N N . GLU A 1 73 ? -5.361 6.434 -27.900 1.00 79.88 73 GLU A N 1
ATOM 586 C CA . GLU A 1 73 ? -5.582 7.838 -28.224 1.00 79.88 73 GLU A CA 1
ATOM 587 C C . GLU A 1 73 ? -5.169 8.677 -27.007 1.00 79.88 73 GLU A C 1
ATOM 589 O O . GLU A 1 73 ? -5.790 8.618 -25.943 1.00 79.88 73 GLU A O 1
ATOM 594 N N . TYR A 1 74 ? -4.042 9.380 -27.118 1.00 77.44 74 TYR A N 1
ATOM 595 C CA . TYR A 1 74 ? -3.576 10.285 -26.072 1.00 77.44 74 TYR A CA 1
ATOM 596 C C . TYR A 1 74 ? -4.189 11.672 -26.296 1.00 77.44 74 TYR A C 1
ATOM 598 O O . TYR A 1 74 ? -4.193 12.147 -27.434 1.00 77.44 74 TYR A O 1
ATOM 606 N N . PRO A 1 75 ? -4.678 12.351 -25.242 1.00 79.81 75 PRO A N 1
ATOM 607 C CA . PRO A 1 75 ? -5.101 13.738 -25.372 1.00 79.81 75 PRO A CA 1
ATOM 608 C C . PRO A 1 75 ? -3.912 14.615 -25.811 1.00 79.81 75 PRO A C 1
ATOM 610 O O . PRO A 1 75 ? -2.768 14.311 -25.454 1.00 79.81 75 PRO A O 1
ATOM 613 N N . PRO A 1 76 ? -4.155 15.698 -26.575 1.00 82.06 76 PRO A N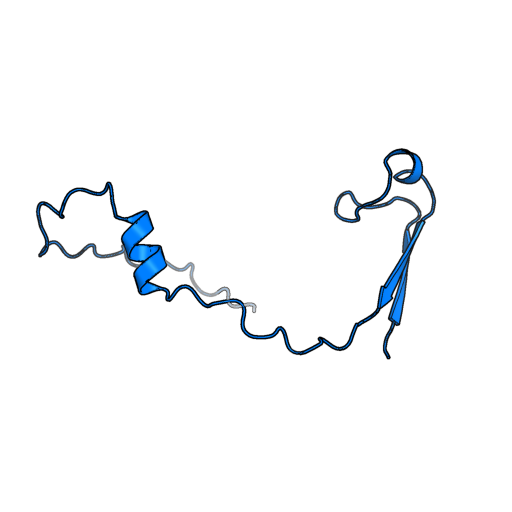 1
ATOM 614 C CA . PRO A 1 76 ? -3.098 16.611 -26.995 1.00 82.06 76 PRO A CA 1
ATOM 615 C C . PRO A 1 76 ? -2.372 17.185 -25.774 1.00 82.06 76 PRO A C 1
ATOM 617 O O . PRO A 1 76 ? -2.991 17.470 -24.746 1.00 82.06 76 PRO A O 1
ATOM 620 N N . ALA A 1 77 ? -1.051 17.347 -25.885 1.00 79.62 77 ALA A N 1
ATOM 621 C CA . ALA A 1 77 ? -0.245 17.939 -24.825 1.00 79.62 77 ALA A CA 1
ATOM 622 C C . ALA A 1 77 ? -0.767 19.351 -24.508 1.00 79.62 77 ALA A C 1
ATOM 624 O O . ALA A 1 77 ? -0.824 20.204 -25.393 1.00 79.62 77 ALA A O 1
ATOM 625 N N . MET A 1 78 ? -1.154 19.593 -23.252 1.00 76.44 78 MET A N 1
ATOM 626 C CA . MET A 1 78 ? -1.469 20.940 -22.773 1.00 76.44 78 MET A CA 1
ATOM 627 C C . MET A 1 78 ? -0.195 21.783 -22.839 1.00 76.44 78 MET A C 1
ATOM 629 O O . MET A 1 78 ? 0.760 21.532 -22.106 1.00 76.44 78 MET A O 1
ATOM 633 N N . THR A 1 79 ? -0.176 22.779 -23.717 1.00 79.81 79 THR A N 1
ATOM 634 C CA . THR A 1 79 ? 0.812 23.855 -23.672 1.00 79.81 79 THR A CA 1
ATOM 635 C C . THR A 1 79 ? 0.298 24.920 -22.710 1.00 79.81 79 THR A C 1
ATOM 637 O O . THR A 1 79 ? -0.809 25.425 -22.889 1.00 79.81 79 THR A O 1
ATOM 640 N N . PHE A 1 80 ? 1.077 25.236 -21.679 1.00 70.81 80 PHE A N 1
ATOM 641 C CA . PHE A 1 80 ? 0.818 26.385 -20.816 1.00 70.81 80 PHE A CA 1
ATOM 642 C C . PHE A 1 80 ? 1.486 27.608 -21.457 1.00 70.81 80 PHE A C 1
ATOM 644 O O . PHE A 1 80 ? 2.703 27.585 -21.647 1.00 70.81 80 PHE A O 1
ATOM 651 N N . GLU A 1 81 ? 0.693 28.617 -21.825 1.00 66.06 81 GLU A N 1
ATOM 652 C CA . GLU A 1 81 ? 1.182 29.971 -22.144 1.00 66.06 81 GLU A CA 1
ATOM 653 C C . GLU A 1 81 ? 1.228 30.850 -20.891 1.00 66.06 81 GLU A C 1
ATOM 655 O O . GLU A 1 81 ? 0.335 30.688 -20.024 1.00 66.06 81 GLU A O 1
#

Radius of gyration: 25.23 Å; chains: 1; bounding box: 30×56×56 Å

Foldseek 3Di:
DDKDKDKDCADDPVDDDDPVCRNHIDIDIDDDDDDPPPPPDPCCDPVNVVCVVCVPPPPDPCPPDDDDDPPDDDDPDDDDD

pLDDT: mean 74.88, std 7.69, range [52.72, 85.5]

Sequence (81 aa):
MYAHRQIYDHVQDSVPVPEQMRHQRVEVIFMVLDEEPISAQNTTGLGTQMANFFRDIPPATHPDEEFTLPAKEYPPAMTFE